Protein AF-A0A2V8TVQ0-F1 (afdb_monomer_lite)

pLDDT: mean 70.16, std 9.1, range [37.72, 86.38]

Foldseek 3Di:
DDDDQPPDDPPSVCPPVDDPPDDDPVVVVVVVVVVVVVVVVVVVPCVVVVVVVVCCVVPNCPCVVVVVVVVVVCVVVVD

Structure (mmCIF, N/CA/C/O backbone):
data_AF-A0A2V8TVQ0-F1
#
_entry.id   AF-A0A2V8TVQ0-F1
#
loop_
_atom_site.group_PDB
_atom_site.id
_atom_site.type_symbol
_atom_site.label_atom_id
_atom_site.label_alt_id
_atom_site.label_comp_id
_atom_site.label_asym_id
_atom_site.label_entity_id
_atom_site.label_seq_id
_atom_site.pdbx_PDB_ins_code
_atom_site.Cartn_x
_atom_site.Cartn_y
_atom_site.Cartn_z
_atom_site.occupancy
_atom_site.B_iso_or_equiv
_atom_site.auth_seq_id
_atom_site.auth_comp_id
_atom_site.auth_asym_id
_atom_site.auth_atom_id
_atom_site.pdbx_PDB_model_num
ATOM 1 N N . MET A 1 1 ? 34.036 -22.547 -16.574 1.00 41.38 1 MET A N 1
ATOM 2 C CA . MET A 1 1 ? 34.373 -21.130 -16.310 1.00 41.38 1 MET A CA 1
ATOM 3 C C . MET A 1 1 ? 33.610 -20.697 -15.068 1.00 41.38 1 MET A C 1
ATOM 5 O O . MET A 1 1 ? 32.391 -20.729 -15.100 1.00 41.38 1 MET A O 1
ATOM 9 N N . LYS A 1 2 ? 34.299 -20.420 -13.953 1.00 37.72 2 LYS A N 1
ATOM 10 C CA . LYS A 1 2 ? 33.668 -19.963 -12.701 1.00 37.72 2 LYS A CA 1
ATOM 11 C C . LYS A 1 2 ? 33.393 -18.453 -12.818 1.00 37.72 2 LYS A C 1
ATOM 13 O O . LYS A 1 2 ? 34.333 -17.748 -13.188 1.00 37.72 2 LYS A O 1
ATOM 18 N N . PRO A 1 3 ? 32.174 -17.949 -12.551 1.00 49.72 3 PRO A N 1
ATOM 19 C CA . PRO A 1 3 ? 31.916 -16.517 -12.607 1.00 49.72 3 PRO A CA 1
ATOM 20 C C . PRO A 1 3 ? 32.642 -15.831 -11.446 1.00 49.72 3 PRO A C 1
ATOM 22 O O . PRO A 1 3 ? 32.587 -16.293 -10.306 1.00 49.72 3 PRO A O 1
ATOM 25 N N . GLN A 1 4 ? 33.370 -14.758 -11.754 1.00 55.41 4 GLN A N 1
ATOM 26 C CA . GLN A 1 4 ? 34.010 -13.897 -10.764 1.00 55.41 4 GLN A CA 1
ATOM 27 C C . GLN A 1 4 ? 32.924 -13.194 -9.945 1.00 55.41 4 GLN A C 1
ATOM 29 O O . GLN A 1 4 ? 32.093 -12.473 -10.493 1.00 55.41 4 GLN A O 1
ATOM 34 N N . LEU A 1 5 ? 32.937 -13.422 -8.632 1.00 55.06 5 LEU A N 1
ATOM 35 C CA . LEU A 1 5 ? 32.085 -12.733 -7.670 1.00 55.06 5 LEU A CA 1
ATOM 36 C C . LEU A 1 5 ? 32.463 -11.248 -7.659 1.00 55.06 5 LEU A C 1
ATOM 38 O O . LEU A 1 5 ? 33.536 -10.867 -7.189 1.00 55.06 5 LEU A O 1
ATOM 42 N N . VAL A 1 6 ? 31.586 -10.411 -8.212 1.00 56.66 6 VAL A N 1
ATOM 43 C CA . VAL A 1 6 ? 31.670 -8.954 -8.092 1.00 56.66 6 VAL A CA 1
ATOM 44 C C . VAL A 1 6 ? 31.407 -8.617 -6.621 1.00 56.66 6 VAL A C 1
ATOM 46 O O . VAL A 1 6 ? 30.265 -8.635 -6.170 1.00 56.66 6 VAL A O 1
ATOM 49 N N . ASN A 1 7 ? 32.486 -8.363 -5.873 1.00 58.12 7 ASN A N 1
ATOM 50 C CA . ASN A 1 7 ? 32.561 -8.121 -4.420 1.00 58.12 7 ASN A CA 1
ATOM 51 C C . ASN A 1 7 ? 31.863 -6.820 -3.937 1.00 58.12 7 ASN A C 1
ATOM 53 O O . ASN A 1 7 ? 32.351 -6.131 -3.047 1.00 58.12 7 ASN A O 1
ATOM 57 N N . GLY A 1 8 ? 30.720 -6.458 -4.521 1.00 62.28 8 GLY A N 1
ATOM 58 C CA . GLY A 1 8 ? 29.970 -5.250 -4.161 1.00 62.28 8 GLY A CA 1
ATOM 59 C C . GLY A 1 8 ? 28.532 -5.180 -4.682 1.00 62.28 8 GLY A C 1
ATOM 60 O O . GLY A 1 8 ? 27.876 -4.163 -4.481 1.00 62.28 8 GLY A O 1
ATOM 61 N N . ALA A 1 9 ? 28.024 -6.221 -5.352 1.00 63.62 9 ALA A N 1
ATOM 62 C CA . ALA A 1 9 ? 26.636 -6.255 -5.812 1.00 63.62 9 ALA A CA 1
ATOM 63 C C . ALA A 1 9 ? 25.715 -6.816 -4.717 1.00 63.62 9 ALA A C 1
ATOM 65 O O . ALA A 1 9 ? 25.991 -7.873 -4.149 1.00 63.62 9 ALA A O 1
ATOM 66 N N . SER A 1 10 ? 24.607 -6.129 -4.431 1.00 61.59 10 SER A N 1
ATOM 67 C CA . SER A 1 10 ? 23.567 -6.651 -3.543 1.00 61.59 10 SER A CA 1
ATOM 68 C C . SER A 1 10 ? 22.856 -7.847 -4.192 1.00 61.59 10 SER A C 1
ATOM 70 O O . SER A 1 10 ? 22.457 -7.782 -5.358 1.00 61.59 10 SER A O 1
ATOM 72 N N . LEU A 1 11 ? 22.704 -8.928 -3.412 1.00 64.19 11 LEU A N 1
ATOM 73 C CA . LEU A 1 11 ? 22.104 -10.218 -3.796 1.00 64.19 11 LEU A CA 1
ATOM 74 C C . LEU A 1 11 ? 22.792 -10.884 -5.011 1.00 64.19 11 LEU A C 1
ATOM 76 O O . LEU A 1 11 ? 22.174 -11.032 -6.071 1.00 64.19 11 LEU A O 1
ATOM 80 N N . PRO A 1 12 ? 24.075 -11.277 -4.882 1.00 66.94 12 PRO A N 1
ATOM 81 C CA . PRO A 1 12 ? 24.897 -11.775 -5.988 1.00 66.94 12 PRO A CA 1
ATOM 82 C C . PRO A 1 12 ? 24.345 -13.038 -6.670 1.00 66.94 12 PRO A C 1
ATOM 84 O O . PRO A 1 12 ? 24.701 -13.301 -7.816 1.00 66.94 12 PRO A O 1
ATOM 87 N N . GLU A 1 13 ? 23.461 -13.798 -6.019 1.00 68.62 13 GLU A N 1
ATOM 88 C CA . GLU A 1 13 ? 22.821 -14.987 -6.597 1.00 68.62 13 GLU A CA 1
ATOM 89 C C . GLU A 1 13 ? 21.712 -14.648 -7.607 1.00 68.62 13 GLU A C 1
ATOM 91 O O . GLU A 1 13 ? 21.396 -15.467 -8.469 1.00 68.62 13 GLU A O 1
ATOM 96 N N . VAL A 1 14 ? 21.106 -13.461 -7.499 1.00 68.25 14 VAL A N 1
ATOM 97 C CA . VAL A 1 14 ? 19.931 -13.054 -8.295 1.00 68.25 14 VAL A CA 1
ATOM 98 C C . VAL A 1 14 ? 20.115 -11.720 -9.027 1.00 68.25 14 VAL A C 1
ATOM 100 O O . VAL A 1 14 ? 19.254 -11.320 -9.822 1.00 68.25 14 VAL A O 1
ATOM 103 N N . HIS A 1 15 ? 21.241 -11.040 -8.811 1.00 62.50 15 HIS A N 1
ATOM 104 C CA . HIS A 1 15 ? 21.566 -9.759 -9.426 1.00 62.50 15 HIS A CA 1
ATOM 105 C C . HIS A 1 15 ? 21.526 -9.837 -10.964 1.00 62.50 15 HIS A C 1
ATOM 107 O O . HIS A 1 15 ? 22.198 -10.659 -11.579 1.00 62.50 15 HIS A O 1
ATOM 113 N N . ALA A 1 16 ? 20.728 -8.964 -11.591 1.00 68.44 16 ALA A N 1
ATOM 114 C CA . ALA A 1 16 ? 20.563 -8.858 -13.048 1.00 68.44 16 ALA A CA 1
ATOM 115 C C . ALA A 1 16 ? 20.070 -10.131 -13.780 1.00 68.44 16 ALA A C 1
ATOM 117 O O . ALA A 1 16 ? 20.239 -10.246 -14.994 1.00 68.44 16 ALA A O 1
ATOM 118 N N . THR A 1 17 ? 19.393 -11.055 -13.084 1.00 67.75 17 THR A N 1
ATOM 119 C CA . THR A 1 17 ? 18.889 -12.312 -13.684 1.00 67.75 17 THR A CA 1
ATOM 120 C C . THR A 1 17 ? 17.891 -12.083 -14.828 1.00 67.75 17 THR A C 1
ATOM 122 O O . THR A 1 17 ? 17.821 -12.871 -15.770 1.00 67.75 17 THR A O 1
ATOM 125 N N . VAL A 1 18 ? 17.115 -10.994 -14.787 1.00 67.62 18 VAL A N 1
ATOM 126 C CA . VAL A 1 18 ? 16.099 -10.704 -15.809 1.00 67.62 18 VAL A CA 1
ATOM 127 C C . VAL A 1 18 ? 16.648 -9.738 -16.859 1.00 67.62 18 VAL A C 1
ATOM 129 O O . VAL A 1 18 ? 16.711 -8.525 -16.652 1.00 67.62 18 VAL A O 1
ATOM 132 N N . LEU A 1 19 ? 17.008 -10.274 -18.028 1.00 65.06 19 LEU A N 1
ATOM 133 C CA . LEU A 1 19 ? 17.472 -9.488 -19.174 1.00 65.06 19 LEU A CA 1
ATOM 134 C C . LEU A 1 19 ? 16.302 -8.743 -19.832 1.00 65.06 19 LEU A C 1
ATOM 136 O O . LEU A 1 19 ? 15.497 -9.313 -20.567 1.00 65.06 19 LEU A O 1
ATOM 140 N N . THR A 1 20 ? 16.228 -7.433 -19.609 1.00 61.28 20 THR A N 1
ATOM 141 C CA . THR A 1 20 ? 15.197 -6.552 -20.185 1.00 61.28 20 THR A CA 1
ATOM 142 C C . THR A 1 20 ? 15.735 -5.738 -21.365 1.00 61.28 20 THR A C 1
ATOM 144 O O . THR A 1 20 ? 15.504 -4.538 -21.463 1.00 61.28 20 THR A O 1
ATOM 147 N N . ALA A 1 21 ? 16.458 -6.381 -22.292 1.00 62.75 21 ALA A N 1
ATOM 148 C CA . ALA A 1 21 ? 17.169 -5.673 -23.360 1.00 62.75 21 ALA A CA 1
ATOM 149 C C . ALA A 1 21 ? 16.239 -4.874 -24.300 1.00 62.75 21 ALA A C 1
ATOM 151 O O . ALA A 1 21 ? 16.614 -3.769 -24.677 1.00 62.75 21 ALA A O 1
ATOM 152 N N . ARG A 1 22 ? 15.034 -5.380 -24.642 1.00 61.31 22 ARG A N 1
ATOM 153 C CA . ARG A 1 22 ? 13.963 -4.651 -25.378 1.00 61.31 22 ARG A CA 1
ATOM 154 C C . ARG A 1 22 ? 12.547 -5.259 -25.196 1.00 61.31 22 ARG A C 1
ATOM 156 O O . ARG A 1 22 ? 12.025 -5.862 -26.133 1.00 61.31 22 ARG A O 1
ATOM 163 N N . PRO A 1 23 ? 11.883 -5.155 -24.032 1.00 63.44 23 PRO A N 1
ATOM 164 C CA . PRO A 1 23 ? 10.497 -5.590 -23.884 1.00 63.44 23 PRO A CA 1
ATOM 165 C C . PRO A 1 23 ? 9.530 -4.451 -24.249 1.00 63.44 23 PRO A C 1
ATOM 167 O O . PRO A 1 23 ? 9.818 -3.281 -24.004 1.00 63.44 23 PRO A O 1
ATOM 170 N N . THR A 1 24 ? 8.347 -4.778 -24.775 1.00 76.56 24 THR A N 1
ATOM 171 C CA . THR A 1 24 ? 7.204 -3.848 -24.765 1.00 76.56 24 THR A CA 1
ATOM 172 C C . THR A 1 24 ? 6.925 -3.394 -23.328 1.00 76.56 24 THR A C 1
ATOM 174 O O . THR A 1 24 ? 7.195 -4.142 -22.385 1.00 76.56 24 THR A O 1
ATOM 177 N N . VAL A 1 25 ? 6.372 -2.187 -23.143 1.00 75.06 25 VAL A N 1
ATOM 178 C CA . VAL A 1 25 ? 6.093 -1.594 -21.814 1.00 75.06 25 VAL A CA 1
ATOM 179 C C . VAL A 1 25 ? 5.411 -2.603 -20.879 1.00 75.06 25 VAL A C 1
ATOM 181 O O . VAL A 1 25 ? 5.846 -2.780 -19.746 1.00 75.06 25 VAL A O 1
ATOM 184 N N . LEU A 1 26 ? 4.449 -3.374 -21.396 1.00 76.31 26 LEU A N 1
ATOM 185 C CA . LEU A 1 26 ? 3.754 -4.428 -20.656 1.00 76.31 26 LEU A CA 1
ATOM 186 C C . LEU A 1 26 ? 4.676 -5.562 -20.169 1.00 76.31 26 LEU A C 1
ATOM 188 O O . LEU A 1 26 ? 4.607 -5.958 -19.009 1.00 76.31 26 LEU A O 1
ATOM 192 N N . ARG A 1 27 ? 5.576 -6.077 -21.019 1.00 69.50 27 ARG A N 1
ATOM 193 C CA . ARG A 1 27 ? 6.539 -7.121 -20.618 1.00 69.50 27 ARG A CA 1
ATOM 194 C C . ARG A 1 27 ? 7.546 -6.609 -19.594 1.00 69.50 27 ARG A C 1
ATOM 196 O O . ARG A 1 27 ? 7.956 -7.365 -18.720 1.00 69.50 27 ARG A O 1
ATOM 203 N N . ARG A 1 28 ? 7.928 -5.332 -19.687 1.00 70.75 28 ARG A N 1
ATOM 204 C CA . ARG A 1 28 ? 8.795 -4.691 -18.695 1.00 70.75 28 ARG A CA 1
ATOM 205 C C . ARG A 1 28 ? 8.080 -4.566 -17.347 1.00 70.75 28 ARG A C 1
ATOM 207 O O . ARG A 1 28 ? 8.680 -4.902 -16.337 1.00 70.75 28 ARG A O 1
ATOM 214 N N . MET A 1 29 ? 6.805 -4.173 -17.327 1.00 74.75 29 MET A N 1
ATOM 215 C CA . MET A 1 29 ? 6.007 -4.117 -16.092 1.00 74.75 29 MET A CA 1
ATOM 216 C C . MET A 1 29 ? 5.837 -5.500 -15.448 1.00 74.75 29 MET A C 1
ATOM 218 O O . MET A 1 29 ? 6.051 -5.642 -14.249 1.00 74.75 29 MET A O 1
ATOM 222 N N . LEU A 1 30 ? 5.541 -6.534 -16.241 1.00 76.38 30 LEU A N 1
ATOM 223 C CA . LEU A 1 30 ? 5.407 -7.906 -15.736 1.00 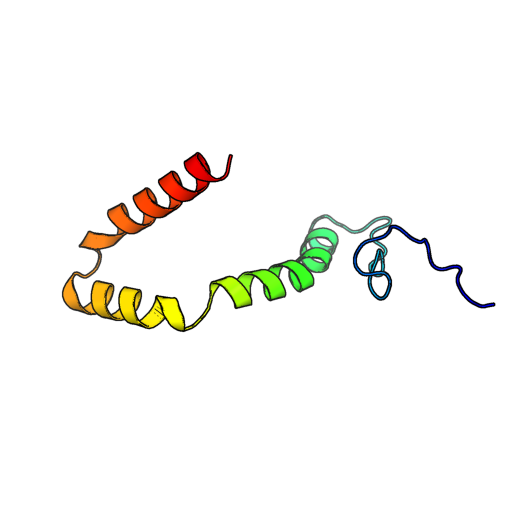76.38 30 LEU A CA 1
ATOM 224 C C . LEU A 1 30 ? 6.724 -8.469 -15.176 1.00 76.38 30 LEU A C 1
ATOM 226 O O . LEU A 1 30 ? 6.702 -9.181 -14.178 1.0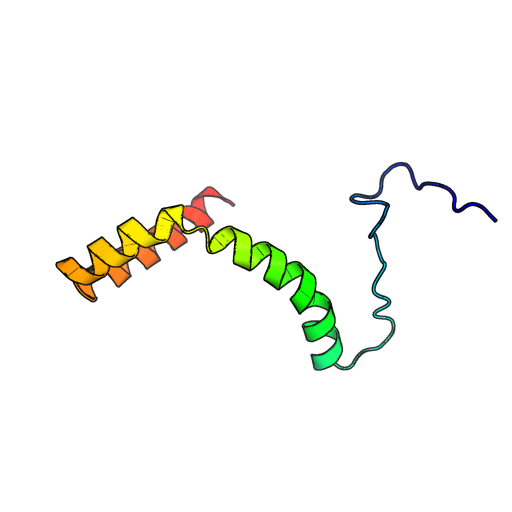0 76.38 30 LEU A O 1
ATOM 230 N N . ALA A 1 31 ? 7.872 -8.112 -15.760 1.00 73.56 31 ALA A N 1
ATOM 231 C CA . ALA A 1 31 ? 9.183 -8.505 -15.238 1.00 73.56 31 ALA A CA 1
ATOM 232 C C . ALA A 1 31 ? 9.462 -7.946 -13.828 1.00 73.56 31 ALA A C 1
ATOM 234 O O . ALA A 1 31 ? 10.129 -8.601 -13.031 1.00 73.56 31 ALA A O 1
ATOM 235 N N . PHE A 1 32 ? 8.926 -6.765 -13.504 1.00 73.44 32 PHE A N 1
ATOM 236 C CA . PHE A 1 32 ? 9.032 -6.165 -12.170 1.00 73.44 32 PHE A CA 1
ATOM 237 C C . PHE A 1 32 ? 7.903 -6.583 -11.216 1.00 73.44 32 PHE A C 1
ATOM 239 O O . PHE A 1 32 ? 8.025 -6.371 -10.011 1.00 73.44 32 PHE A O 1
ATOM 246 N N . ALA A 1 33 ? 6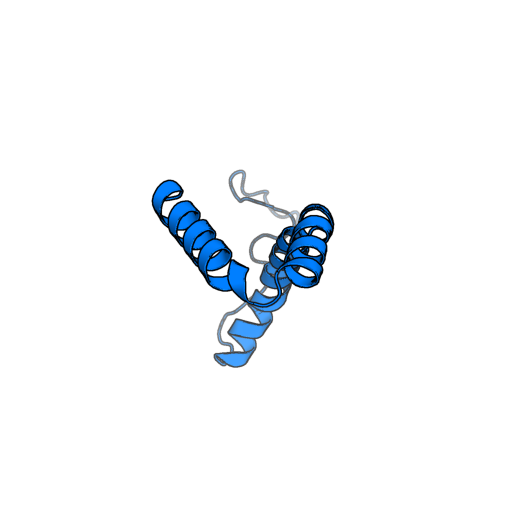.840 -7.220 -11.718 1.00 77.88 33 ALA A N 1
ATOM 247 C CA . ALA A 1 33 ? 5.707 -7.648 -10.901 1.00 77.88 33 ALA A CA 1
ATOM 248 C C . ALA A 1 33 ? 6.084 -8.737 -9.883 1.00 77.88 33 ALA A C 1
ATOM 250 O O . ALA A 1 33 ? 5.554 -8.730 -8.781 1.00 77.88 33 ALA A O 1
ATOM 251 N N . GLY A 1 34 ? 7.020 -9.637 -10.210 1.00 78.06 34 GLY A N 1
ATOM 252 C CA . GLY A 1 34 ? 7.470 -10.693 -9.292 1.00 78.06 34 GLY A CA 1
ATOM 253 C C . GLY A 1 34 ? 8.126 -10.143 -8.017 1.00 78.06 34 GLY A C 1
ATOM 254 O O . GLY A 1 34 ? 7.622 -10.391 -6.922 1.00 78.06 34 GLY A O 1
ATOM 255 N N . PRO A 1 35 ? 9.207 -9.350 -8.130 1.00 77.50 35 PRO A N 1
ATOM 256 C CA . PRO A 1 35 ? 9.818 -8.696 -6.975 1.00 77.50 35 PRO A CA 1
ATOM 257 C C . PRO A 1 35 ? 8.857 -7.750 -6.244 1.00 77.50 35 PRO A C 1
ATOM 259 O O . PRO A 1 35 ? 8.829 -7.746 -5.017 1.00 77.50 35 PRO A O 1
ATOM 262 N N . ALA A 1 36 ? 8.031 -6.990 -6.975 1.00 76.62 36 ALA A N 1
ATOM 263 C CA . ALA A 1 36 ? 7.042 -6.099 -6.368 1.00 76.62 36 ALA A CA 1
ATOM 264 C C . ALA A 1 36 ? 5.996 -6.868 -5.541 1.00 76.62 36 ALA A C 1
ATOM 266 O O . ALA A 1 36 ? 5.692 -6.465 -4.424 1.00 76.62 36 ALA A O 1
ATOM 267 N N . TYR A 1 37 ? 5.504 -8.003 -6.043 1.00 78.88 37 TYR A N 1
ATOM 268 C CA . TYR A 1 37 ? 4.546 -8.854 -5.337 1.00 78.88 37 TYR A CA 1
ATOM 269 C C . TYR A 1 37 ? 5.127 -9.416 -4.037 1.00 78.88 37 TYR A C 1
ATOM 271 O O . TYR A 1 37 ? 4.464 -9.373 -3.004 1.00 78.88 37 TYR A O 1
ATOM 279 N N . LEU A 1 38 ? 6.382 -9.879 -4.057 1.00 79.81 38 LEU A N 1
ATOM 280 C CA . LEU A 1 38 ? 7.063 -10.367 -2.852 1.00 79.81 38 LEU A CA 1
ATOM 281 C C . LEU A 1 38 ? 7.162 -9.287 -1.763 1.00 79.81 38 LEU A C 1
ATOM 283 O O . LEU A 1 38 ? 6.981 -9.591 -0.588 1.00 79.81 38 LEU A O 1
ATOM 287 N N . VAL A 1 39 ? 7.389 -8.027 -2.147 1.00 77.94 39 VAL A N 1
ATOM 288 C CA . VAL A 1 39 ? 7.395 -6.890 -1.212 1.00 77.94 39 VAL A CA 1
ATOM 289 C C . VAL A 1 39 ? 5.979 -6.562 -0.721 1.00 77.94 39 VAL A C 1
ATOM 291 O O . VAL A 1 39 ? 5.781 -6.356 0.475 1.00 77.94 39 VAL A O 1
ATOM 294 N N . SER A 1 40 ? 4.977 -6.554 -1.607 1.00 74.19 40 SER A N 1
ATOM 295 C CA . SER A 1 40 ? 3.579 -6.274 -1.245 1.00 74.19 40 SER A CA 1
ATOM 296 C C . SER A 1 40 ? 2.992 -7.297 -0.271 1.00 74.19 40 SER A C 1
ATOM 298 O O . SER A 1 40 ? 2.260 -6.909 0.635 1.00 74.19 40 SER A O 1
ATOM 300 N N . VAL A 1 41 ? 3.342 -8.580 -0.408 1.00 76.06 41 VAL A N 1
ATOM 301 C CA . VAL A 1 41 ? 2.916 -9.631 0.533 1.00 76.06 41 VAL A CA 1
ATOM 302 C C . VAL A 1 41 ? 3.454 -9.369 1.945 1.00 76.06 41 VAL A C 1
ATOM 304 O O . VAL A 1 41 ? 2.740 -9.610 2.911 1.00 76.06 41 VAL A O 1
ATOM 307 N N . GLY A 1 42 ? 4.656 -8.800 2.084 1.00 72.69 42 GLY A N 1
ATOM 308 C CA . GLY A 1 42 ? 5.193 -8.390 3.388 1.00 72.69 42 GLY A CA 1
ATOM 309 C C . GLY A 1 42 ? 4.444 -7.214 4.030 1.00 72.69 42 GLY A C 1
ATOM 310 O O . GLY A 1 42 ? 4.406 -7.106 5.249 1.00 72.69 42 GLY A O 1
ATOM 311 N N . TYR A 1 43 ? 3.813 -6.351 3.228 1.00 66.44 43 TYR A N 1
ATOM 312 C CA . TYR A 1 43 ? 2.968 -5.250 3.717 1.00 66.44 43 TYR A CA 1
ATOM 313 C C . TYR A 1 43 ? 1.547 -5.709 4.089 1.00 66.44 43 TYR A C 1
ATOM 315 O O . TYR A 1 43 ? 0.821 -5.020 4.801 1.00 66.44 43 TYR A O 1
ATOM 323 N N . MET A 1 44 ? 1.162 -6.890 3.608 1.00 66.31 44 MET A N 1
ATOM 324 C CA . MET A 1 44 ? -0.076 -7.598 3.920 1.00 66.31 44 MET A CA 1
ATOM 325 C C . MET A 1 44 ? 0.100 -8.541 5.124 1.00 66.31 44 MET A C 1
ATOM 327 O O . MET A 1 44 ? -0.486 -9.620 5.158 1.00 66.31 44 MET A O 1
ATOM 331 N N . ASP A 1 45 ? 0.928 -8.163 6.101 1.00 71.56 45 ASP A N 1
ATOM 332 C CA . ASP A 1 45 ? 1.100 -8.952 7.319 1.00 71.56 45 ASP A CA 1
ATOM 333 C C . ASP A 1 45 ? -0.243 -9.022 8.085 1.00 71.56 45 ASP A C 1
ATOM 335 O O . ASP A 1 45 ? -0.848 -7.972 8.354 1.00 71.56 45 ASP A O 1
ATOM 339 N N . PRO A 1 46 ? -0.729 -10.226 8.460 1.00 65.06 46 PRO A N 1
ATOM 340 C CA . PRO A 1 46 ? -1.935 -10.389 9.273 1.00 65.06 46 PRO A CA 1
ATOM 341 C C . PRO A 1 46 ? -1.922 -9.600 10.595 1.00 65.06 46 PRO A C 1
ATOM 343 O O . PRO A 1 46 ? -2.991 -9.388 11.173 1.00 65.06 46 PRO A O 1
ATOM 346 N N . GLY A 1 47 ? -0.763 -9.120 11.060 1.00 71.19 47 GLY A N 1
ATOM 347 C CA . GLY A 1 47 ? -0.631 -8.278 12.253 1.00 71.19 47 GLY A CA 1
ATOM 348 C C . GLY A 1 47 ? -1.411 -6.952 12.224 1.00 71.19 47 GLY A C 1
ATOM 349 O O . GLY A 1 47 ? -1.873 -6.511 13.274 1.00 71.19 47 GLY A O 1
ATOM 350 N N . ASN A 1 48 ? -1.626 -6.342 11.052 1.00 68.88 48 ASN A N 1
ATOM 351 C CA . ASN A 1 48 ? -2.400 -5.089 10.935 1.00 68.88 48 ASN A CA 1
ATOM 352 C C . ASN A 1 48 ? -3.889 -5.328 10.633 1.00 68.88 48 ASN A C 1
ATOM 354 O O . ASN A 1 48 ? -4.739 -4.484 10.914 1.00 68.88 48 ASN A O 1
ATOM 358 N N . TRP A 1 49 ? -4.224 -6.509 10.111 1.00 70.69 49 TRP A N 1
ATOM 359 C CA . TRP A 1 49 ? -5.574 -6.834 9.654 1.00 70.69 49 TRP A CA 1
ATOM 360 C C . TRP A 1 49 ? -6.589 -6.906 10.787 1.00 70.69 49 TRP A C 1
ATOM 362 O O . TRP A 1 49 ? -7.736 -6.523 10.589 1.00 70.69 49 TRP A O 1
ATOM 372 N N . ALA A 1 50 ? -6.192 -7.378 11.970 1.00 71.25 50 ALA A N 1
ATOM 373 C CA . ALA A 1 50 ? -7.107 -7.493 13.104 1.00 71.25 50 ALA A CA 1
ATOM 374 C C . ALA A 1 50 ? -7.644 -6.120 13.545 1.00 71.25 50 ALA A C 1
ATOM 376 O O . ALA A 1 50 ? -8.850 -5.954 13.721 1.00 71.25 50 ALA A O 1
ATOM 377 N N . THR A 1 51 ? -6.759 -5.128 13.651 1.00 70.50 51 THR A N 1
ATOM 378 C CA . THR A 1 51 ? -7.110 -3.760 14.054 1.00 70.50 51 THR A CA 1
ATOM 379 C C . THR A 1 51 ? -7.946 -3.056 12.98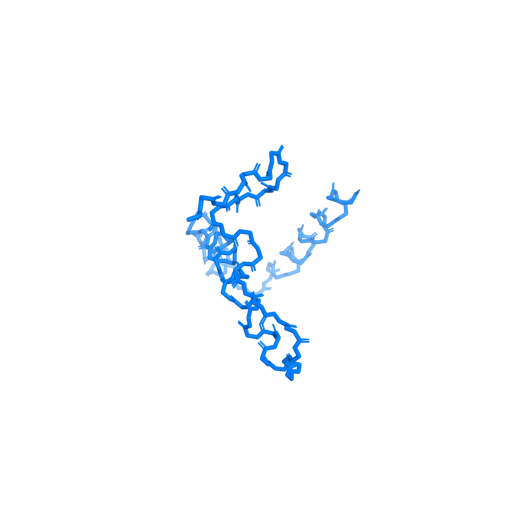6 1.00 70.50 51 THR A C 1
ATOM 381 O O . THR A 1 51 ? -8.936 -2.405 13.320 1.00 70.50 51 THR A O 1
ATOM 384 N N . ASP A 1 52 ? -7.609 -3.231 11.705 1.00 69.12 52 ASP A N 1
ATOM 385 C CA . ASP A 1 52 ? -8.354 -2.626 10.594 1.00 69.12 52 ASP A CA 1
ATOM 386 C C . ASP A 1 52 ? -9.742 -3.263 10.410 1.00 69.12 52 ASP A C 1
ATOM 388 O O . ASP A 1 52 ? -10.718 -2.566 10.118 1.00 69.12 52 ASP A O 1
ATOM 392 N N . LEU A 1 53 ? -9.864 -4.577 10.636 1.00 72.00 53 LEU A N 1
ATOM 393 C CA . LEU A 1 53 ? -11.138 -5.292 10.562 1.00 72.00 53 LEU A CA 1
ATOM 394 C C . LEU A 1 53 ? -12.038 -4.969 11.766 1.00 72.00 53 LEU A C 1
ATOM 396 O O . LEU A 1 53 ? -13.232 -4.742 11.580 1.00 72.00 53 LEU A O 1
ATOM 400 N N . GLU A 1 54 ? -11.489 -4.899 12.986 1.00 74.38 54 GLU A N 1
ATOM 401 C CA . GLU A 1 54 ? -12.243 -4.478 14.178 1.00 74.38 54 GLU A CA 1
ATOM 402 C C . GLU A 1 54 ? -12.655 -3.000 14.080 1.00 74.38 54 GLU A C 1
ATOM 404 O O . GLU A 1 54 ? -13.805 -2.653 14.367 1.00 74.38 54 GLU A O 1
ATOM 409 N N . GLY A 1 55 ? -11.753 -2.134 13.607 1.00 70.56 55 GLY A N 1
ATOM 410 C CA . GLY A 1 55 ? -12.026 -0.723 13.345 1.00 70.56 55 GLY A CA 1
ATOM 411 C C . GLY A 1 55 ? -13.115 -0.527 12.286 1.00 70.56 55 GLY A C 1
ATOM 412 O O . GLY A 1 55 ? -14.057 0.236 12.505 1.00 70.56 55 GLY A O 1
ATOM 413 N N . GLY A 1 56 ? -13.051 -1.268 11.177 1.00 72.00 56 GLY A N 1
ATOM 414 C CA . GLY A 1 56 ? -14.070 -1.249 10.126 1.00 72.00 56 GLY A CA 1
ATOM 415 C C . GLY A 1 56 ? -15.416 -1.836 10.566 1.00 72.00 56 GLY A C 1
ATOM 416 O O . GLY A 1 56 ? -16.463 -1.289 10.222 1.00 72.00 56 GLY A O 1
ATOM 417 N N . ALA A 1 57 ? -15.418 -2.899 11.375 1.00 72.06 57 ALA A N 1
ATOM 418 C CA . ALA A 1 57 ? -16.643 -3.518 11.885 1.00 72.06 57 ALA A CA 1
ATOM 419 C C . ALA A 1 57 ? -17.366 -2.650 12.932 1.00 72.06 57 ALA A C 1
ATOM 421 O O . ALA A 1 57 ? -18.597 -2.658 12.979 1.00 72.06 57 ALA A O 1
ATOM 422 N N . ARG A 1 58 ? -16.630 -1.889 13.759 1.00 67.44 58 ARG A N 1
ATOM 423 C CA . ARG A 1 58 ? -17.217 -0.984 14.769 1.00 67.44 58 ARG A CA 1
ATOM 424 C C . ARG A 1 58 ? -17.557 0.411 14.247 1.00 67.44 58 ARG A C 1
ATOM 426 O O . ARG A 1 58 ? -18.552 0.975 14.692 1.00 67.44 58 ARG A O 1
ATOM 433 N N . PHE A 1 59 ? -16.747 0.976 13.351 1.00 68.25 59 PHE A N 1
ATOM 434 C CA . PHE A 1 59 ? -16.850 2.386 12.937 1.00 68.25 59 PHE A CA 1
ATOM 435 C C . PHE A 1 59 ? -17.150 2.575 11.439 1.00 68.25 59 PHE A C 1
ATOM 437 O O . PHE A 1 59 ? -17.253 3.708 10.959 1.00 68.25 59 PHE A O 1
ATOM 444 N N . GLY A 1 60 ? -17.310 1.490 10.674 1.00 72.44 60 GLY A N 1
ATOM 445 C CA . GLY A 1 60 ? -17.598 1.549 9.241 1.00 72.44 60 GLY A CA 1
ATOM 446 C C . GLY A 1 60 ? -16.549 2.361 8.472 1.00 72.44 60 GLY A C 1
ATOM 447 O O . GLY A 1 60 ? -15.350 2.251 8.707 1.00 72.44 60 GLY A O 1
ATOM 448 N N . TYR A 1 61 ? -16.998 3.231 7.564 1.00 69.44 61 TYR A N 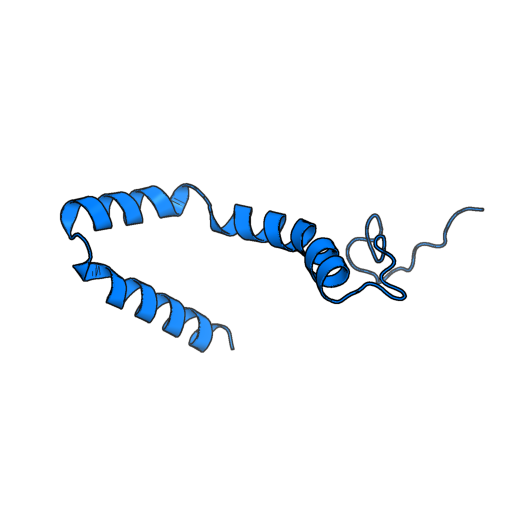1
ATOM 449 C CA . TYR A 1 61 ? -16.115 4.076 6.745 1.00 69.44 61 TYR A CA 1
ATOM 450 C C . TYR A 1 61 ? -15.611 5.349 7.449 1.00 69.44 61 TYR A C 1
ATOM 452 O O . TYR A 1 61 ? -14.890 6.140 6.841 1.00 69.44 61 TYR A O 1
ATOM 460 N N . GLN A 1 62 ? -15.963 5.582 8.718 1.00 73.25 62 GLN A N 1
ATOM 461 C CA . GLN A 1 62 ? -15.637 6.841 9.402 1.00 73.25 62 GLN A CA 1
ATOM 462 C C . GLN A 1 62 ? -14.131 7.021 9.664 1.00 73.25 62 GLN A C 1
ATOM 464 O O . GLN A 1 62 ? -13.678 8.147 9.848 1.00 73.25 62 GLN A O 1
ATOM 469 N N . LEU A 1 63 ? -13.350 5.936 9.639 1.00 67.25 63 LEU A N 1
ATOM 470 C CA . LEU A 1 63 ? -11.904 5.943 9.899 1.00 67.25 63 LEU A CA 1
ATOM 471 C C . LEU A 1 63 ? -11.038 6.032 8.632 1.00 67.25 63 LEU A C 1
ATOM 473 O O . LEU A 1 63 ? -9.823 6.191 8.735 1.00 67.25 63 LEU A O 1
ATOM 477 N N . VAL A 1 64 ? -11.634 5.990 7.434 1.00 74.94 64 VAL A N 1
ATOM 478 C CA . VAL A 1 64 ? -10.882 6.017 6.163 1.00 74.94 64 VAL A CA 1
ATOM 479 C C . VAL A 1 64 ? -10.039 7.291 6.034 1.00 74.94 64 VAL A C 1
ATOM 481 O O . VAL A 1 64 ? -8.920 7.245 5.530 1.00 74.94 64 VAL A O 1
ATOM 484 N N . TRP A 1 65 ? -10.522 8.426 6.551 1.00 81.62 65 TRP A N 1
ATOM 485 C CA . TRP A 1 65 ? -9.751 9.672 6.528 1.00 81.62 65 TRP A CA 1
ATOM 486 C C . TRP A 1 65 ? -8.515 9.615 7.445 1.00 81.62 65 TRP A C 1
ATOM 488 O O . TRP A 1 65 ? -7.478 10.174 7.096 1.00 81.62 65 TRP A O 1
ATOM 498 N N . VAL A 1 66 ? -8.593 8.902 8.577 1.00 80.31 66 VAL A N 1
ATOM 499 C CA . VAL A 1 66 ? -7.476 8.718 9.522 1.00 80.31 66 VAL A CA 1
ATOM 500 C C . VAL A 1 66 ? -6.395 7.839 8.898 1.00 80.31 66 VAL A C 1
ATOM 502 O O . VAL A 1 66 ? -5.211 8.151 9.008 1.00 80.31 66 VAL A O 1
ATOM 505 N N . LEU A 1 67 ? -6.796 6.789 8.175 1.00 79.31 67 LEU A N 1
ATOM 506 C CA . LEU A 1 67 ? -5.888 5.909 7.435 1.00 79.31 67 LEU A CA 1
ATOM 507 C C . LEU A 1 67 ? -5.075 6.687 6.387 1.00 79.31 67 LEU A C 1
ATOM 509 O O . LEU A 1 67 ? -3.856 6.525 6.278 1.00 79.31 67 LEU A O 1
ATOM 513 N N . VAL A 1 68 ? -5.747 7.573 5.644 1.00 83.88 68 VAL A N 1
ATOM 514 C CA . VAL A 1 68 ? -5.110 8.451 4.651 1.00 83.88 68 VAL A CA 1
ATOM 515 C C . VAL A 1 68 ? -4.164 9.447 5.327 1.00 83.88 68 VAL A C 1
ATOM 517 O O . VAL A 1 68 ? -3.043 9.639 4.856 1.00 83.88 68 VAL A O 1
ATOM 520 N N . LEU A 1 69 ? -4.568 10.038 6.457 1.00 86.38 69 LEU A N 1
ATOM 521 C CA . LEU A 1 69 ? -3.723 10.961 7.220 1.00 86.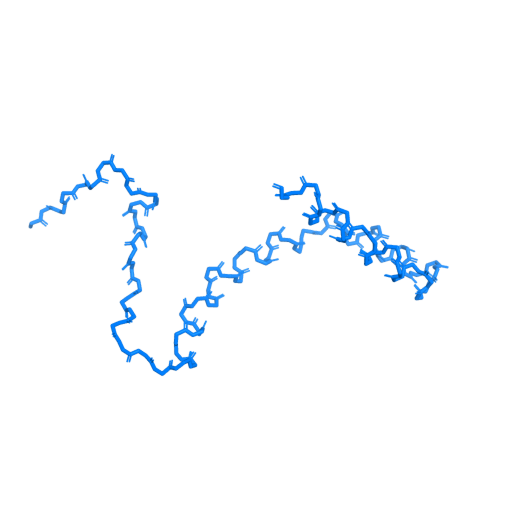38 69 LEU A CA 1
ATOM 522 C C . LEU A 1 69 ? -2.458 10.273 7.761 1.00 86.38 69 LEU A C 1
ATOM 524 O O . LEU A 1 69 ? -1.371 10.847 7.720 1.00 86.38 69 LEU A O 1
ATOM 528 N N . SER A 1 70 ? -2.591 9.027 8.220 1.00 77.19 70 SER A N 1
ATOM 529 C CA . SER A 1 70 ? -1.477 8.216 8.719 1.00 77.19 70 SER A CA 1
ATOM 530 C C . SER A 1 70 ? -0.467 7.893 7.610 1.00 77.19 70 SER A C 1
ATOM 532 O O . SER A 1 70 ? 0.737 8.063 7.804 1.00 77.19 70 SER A O 1
ATOM 534 N N . ASN A 1 71 ? -0.946 7.549 6.408 1.00 78.88 71 ASN A N 1
ATOM 535 C CA . ASN A 1 71 ? -0.082 7.331 5.241 1.00 78.88 71 ASN A CA 1
ATOM 536 C C . ASN A 1 71 ? 0.634 8.619 4.792 1.00 78.88 71 ASN A C 1
ATOM 538 O O . ASN A 1 71 ? 1.805 8.575 4.418 1.00 78.88 71 ASN A O 1
ATOM 542 N N . LEU A 1 72 ? -0.029 9.776 4.876 1.00 85.44 72 LEU A N 1
ATOM 543 C CA . LEU A 1 72 ? 0.590 11.075 4.585 1.00 85.44 72 LEU A CA 1
ATOM 544 C C . LEU A 1 72 ? 1.694 11.438 5.588 1.00 85.44 72 LEU A C 1
ATOM 546 O O . LEU A 1 72 ? 2.751 11.918 5.179 1.00 85.44 72 LEU A O 1
ATOM 550 N N . MET A 1 73 ? 1.480 11.185 6.884 1.00 84.06 73 MET A N 1
ATOM 551 C CA . MET A 1 73 ? 2.514 11.389 7.906 1.00 84.06 73 MET A CA 1
ATOM 552 C C . MET A 1 73 ? 3.721 10.472 7.696 1.00 84.06 73 MET A C 1
ATOM 554 O O . MET A 1 73 ? 4.852 10.929 7.844 1.00 84.06 73 MET A O 1
ATOM 558 N N . ALA A 1 74 ? 3.498 9.210 7.317 1.00 79.44 74 ALA A N 1
ATOM 559 C CA . ALA A 1 74 ? 4.579 8.271 7.029 1.00 79.44 74 ALA A CA 1
ATOM 560 C C . ALA A 1 74 ? 5.466 8.765 5.877 1.00 79.44 74 ALA A C 1
ATOM 562 O O . ALA A 1 74 ? 6.682 8.793 6.017 1.00 79.44 74 ALA A O 1
ATOM 563 N N . ILE A 1 75 ? 4.871 9.245 4.780 1.00 81.56 75 ILE A N 1
ATOM 564 C CA . ILE A 1 75 ? 5.625 9.810 3.649 1.00 81.56 75 ILE A CA 1
ATOM 565 C C . ILE A 1 75 ? 6.440 11.034 4.086 1.00 81.56 75 ILE A C 1
ATOM 567 O O . ILE A 1 75 ? 7.602 11.150 3.715 1.00 81.56 75 ILE A O 1
ATOM 571 N N . LEU A 1 76 ? 5.854 11.923 4.891 1.00 78.50 76 LEU A N 1
ATOM 572 C CA . LEU A 1 76 ? 6.502 13.162 5.332 1.00 78.50 76 LEU A CA 1
ATOM 573 C C . LEU A 1 76 ? 7.667 12.926 6.306 1.00 78.50 76 LEU A C 1
ATOM 575 O O . LEU A 1 76 ? 8.612 13.704 6.330 1.00 78.50 76 LEU A O 1
ATOM 579 N N . LEU A 1 77 ? 7.596 11.866 7.112 1.00 79.56 77 LEU A N 1
ATOM 580 C CA . LEU A 1 77 ? 8.658 11.482 8.049 1.00 79.56 77 LEU A CA 1
ATOM 581 C C . LEU A 1 77 ? 9.740 10.605 7.410 1.00 79.56 77 LEU A C 1
ATOM 583 O O . LEU A 1 77 ? 10.814 10.447 7.986 1.00 79.56 77 LEU A O 1
ATOM 587 N N . GLN A 1 78 ? 9.443 9.997 6.262 1.00 62.22 78 GLN A N 1
ATOM 588 C CA . GLN A 1 78 ? 10.331 9.062 5.577 1.00 62.22 78 GLN A CA 1
ATOM 589 C C . GLN A 1 78 ? 11.137 9.716 4.438 1.00 62.22 78 GLN A C 1
ATOM 591 O O . GLN A 1 78 ? 12.016 9.061 3.875 1.00 62.22 78 GLN A O 1
ATOM 596 N N . THR A 1 79 ? 10.864 10.990 4.126 1.00 53.44 79 THR A N 1
ATOM 597 C CA . THR A 1 79 ? 11.718 11.890 3.323 1.00 53.44 79 THR A CA 1
ATOM 598 C C . THR A 1 79 ? 12.735 12.616 4.186 1.00 53.44 79 THR A C 1
ATOM 600 O O . THR A 1 79 ? 13.913 12.671 3.771 1.00 53.44 79 THR A O 1
#

Secondary structure (DSSP, 8-state):
-PPP--TT-SSTTTTT-S--SS--HHHHHHHHHHHHHHHHHHHT-HHHHHHHHHHHHHHGGGGHHHHHHHHHHHHHHH-

Sequence (79 aa):
MKPQLVNGASLPEVHATVLTARPTVLRRMLAFAGPAYLVSVGYMDPGNWATDLEGGARFGYQLVWVLVLSNLMAILLQT

Radius of gyration: 19.96 Å; chains: 1; bounding box: 52×34×40 Å